Protein AF-A0A2V9TBZ7-F1 (afdb_monomer_lite)

Sequence (53 aa):
RVFTRTELCERVWEHAHEYDTKLVEVFVGRLRKKLGEPPLIHTRRYVGYTIYG

Radius of gyration: 11.23 Å; chains: 1; bounding box: 28×24×26 Å

Structure (mmCIF, N/CA/C/O backbone):
data_AF-A0A2V9TBZ7-F1
#
_entry.id   AF-A0A2V9TBZ7-F1
#
loop_
_atom_site.group_PDB
_atom_site.id
_atom_site.type_symbol
_atom_site.label_atom_id
_atom_site.label_alt_id
_atom_site.label_comp_id
_atom_site.label_asym_id
_atom_site.label_entity_id
_atom_site.label_seq_id
_atom_site.pdbx_PDB_ins_code
_atom_site.Cartn_x
_atom_site.Cartn_y
_atom_site.Cartn_z
_atom_site.occupancy
_atom_site.B_iso_or_equiv
_atom_site.auth_seq_id
_atom_site.auth_comp_id
_atom_site.auth_asym_id
_atom_site.auth_atom_id
_atom_site.pdbx_PDB_model_num
ATOM 1 N N . ARG A 1 1 ? -11.648 -3.725 -4.207 1.00 94.06 1 ARG A N 1
ATOM 2 C CA . ARG A 1 1 ? -10.752 -4.688 -4.902 1.00 94.06 1 ARG A CA 1
ATOM 3 C C . ARG A 1 1 ? -9.407 -4.694 -4.185 1.00 94.06 1 ARG A C 1
ATOM 5 O O . ARG A 1 1 ? -8.983 -3.629 -3.759 1.00 94.06 1 ARG A O 1
ATOM 12 N N . VAL A 1 2 ? -8.762 -5.856 -4.052 1.00 96.19 2 VAL A N 1
ATOM 13 C CA . VAL A 1 2 ? -7.391 -5.950 -3.522 1.00 96.19 2 VAL A CA 1
ATOM 14 C C . VAL A 1 2 ? -6.394 -5.777 -4.668 1.00 96.19 2 VAL A C 1
ATOM 16 O O . VAL A 1 2 ? -6.617 -6.331 -5.742 1.00 96.19 2 VAL A O 1
ATOM 19 N N . PHE A 1 3 ? -5.332 -5.014 -4.428 1.00 95.56 3 PHE A N 1
ATOM 20 C CA . PHE A 1 3 ? -4.190 -4.850 -5.320 1.00 95.56 3 PHE A CA 1
ATOM 21 C C . PHE A 1 3 ? -2.950 -5.460 -4.675 1.00 95.56 3 PHE A C 1
ATOM 23 O O . PHE A 1 3 ? -2.635 -5.156 -3.518 1.00 95.56 3 PHE A O 1
ATOM 30 N N . THR A 1 4 ? -2.249 -6.316 -5.410 1.00 93.88 4 THR A N 1
ATOM 31 C CA . THR A 1 4 ? -0.969 -6.881 -4.973 1.00 93.88 4 THR A CA 1
ATOM 32 C C . THR A 1 4 ? 0.147 -5.837 -5.026 1.00 93.88 4 THR A C 1
ATOM 34 O O . THR A 1 4 ? 0.028 -4.803 -5.681 1.00 93.88 4 THR A O 1
ATOM 37 N N . ARG A 1 5 ? 1.263 -6.102 -4.334 1.00 90.94 5 ARG A N 1
ATOM 38 C CA . ARG A 1 5 ? 2.447 -5.224 -4.383 1.00 90.94 5 ARG A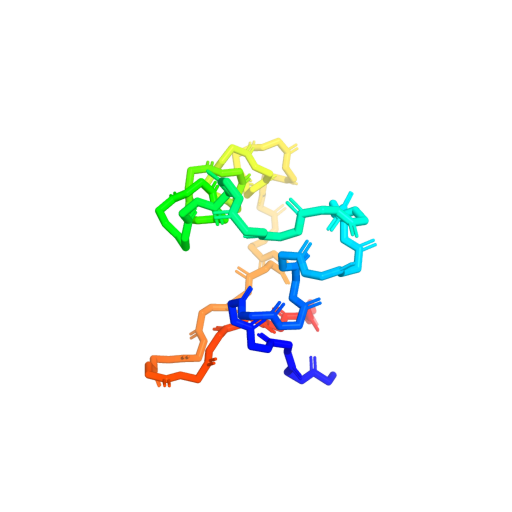 CA 1
ATOM 39 C C . ARG A 1 5 ? 2.973 -5.074 -5.814 1.00 90.94 5 ARG A C 1
ATOM 41 O O . ARG A 1 5 ? 3.248 -3.956 -6.225 1.00 90.94 5 ARG A O 1
ATOM 48 N N . THR A 1 6 ? 3.022 -6.168 -6.572 1.00 88.62 6 THR A N 1
ATOM 49 C CA . THR A 1 6 ? 3.438 -6.174 -7.981 1.00 88.62 6 THR A CA 1
ATOM 50 C C . THR A 1 6 ? 2.491 -5.361 -8.860 1.00 88.62 6 THR A C 1
ATOM 52 O O . THR A 1 6 ? 2.955 -4.480 -9.572 1.00 88.62 6 THR A O 1
ATOM 55 N N . GLU A 1 7 ? 1.170 -5.554 -8.738 1.00 91.00 7 GLU A N 1
ATOM 56 C CA . GLU A 1 7 ? 0.192 -4.764 -9.509 1.00 91.00 7 GLU A CA 1
ATOM 57 C C . GLU A 1 7 ? 0.298 -3.261 -9.218 1.00 91.00 7 GLU A C 1
ATOM 59 O O . GLU A 1 7 ? 0.092 -2.449 -10.119 1.00 91.00 7 GLU A O 1
ATOM 64 N N . LEU A 1 8 ? 0.568 -2.881 -7.962 1.00 90.81 8 LEU A N 1
ATOM 65 C CA . LEU A 1 8 ? 0.787 -1.481 -7.598 1.00 90.81 8 LEU A CA 1
ATOM 66 C C . LEU A 1 8 ? 2.097 -0.953 -8.183 1.00 90.81 8 LEU A C 1
ATOM 68 O O . LEU A 1 8 ? 2.096 0.159 -8.702 1.00 90.81 8 LEU A O 1
ATOM 72 N N . CYS A 1 9 ? 3.179 -1.736 -8.131 1.00 87.06 9 CYS A N 1
ATOM 73 C CA . CYS A 1 9 ? 4.448 -1.362 -8.750 1.00 87.06 9 CYS A CA 1
ATOM 74 C C . CYS A 1 9 ? 4.275 -1.103 -10.251 1.00 87.06 9 CYS A C 1
ATOM 76 O O . CYS A 1 9 ? 4.585 -0.011 -10.701 1.00 87.06 9 CYS A O 1
ATOM 78 N N . GLU A 1 10 ? 3.716 -2.058 -10.995 1.00 85.50 10 GLU A N 1
ATOM 79 C CA . GLU A 1 10 ? 3.543 -1.974 -12.455 1.00 85.50 10 GLU A CA 1
ATOM 80 C C . GLU A 1 10 ? 2.637 -0.818 -12.894 1.00 85.50 10 GLU A C 1
ATOM 82 O O . GLU A 1 10 ? 2.861 -0.201 -13.930 1.00 85.50 10 GLU A O 1
ATOM 87 N N . ARG A 1 11 ? 1.585 -0.526 -12.121 1.00 87.75 11 ARG A N 1
ATOM 88 C CA . ARG A 1 11 ? 0.610 0.518 -12.475 1.00 87.75 11 ARG A CA 1
ATOM 89 C C . ARG A 1 11 ? 1.073 1.925 -12.138 1.00 87.75 11 ARG A C 1
ATOM 91 O O . ARG A 1 11 ? 0.642 2.867 -12.794 1.00 87.75 11 ARG A O 1
ATOM 98 N N . VAL A 1 12 ? 1.848 2.075 -11.068 1.00 87.12 12 VAL A N 1
ATOM 99 C CA . VAL A 1 12 ? 2.341 3.383 -10.618 1.00 87.12 12 VAL A CA 1
ATOM 100 C C . VAL A 1 12 ? 3.682 3.706 -11.276 1.00 87.12 12 VAL A C 1
ATOM 102 O O . VAL A 1 12 ? 3.965 4.874 -11.533 1.00 87.12 12 VAL A O 1
ATOM 105 N N . TRP A 1 13 ? 4.481 2.683 -11.585 1.00 81.19 13 TRP A N 1
ATOM 106 C CA . TRP A 1 13 ? 5.781 2.807 -12.227 1.00 81.19 13 TRP A CA 1
ATOM 107 C C . TRP A 1 13 ? 5.867 1.878 -13.444 1.00 81.19 13 TRP A C 1
ATOM 109 O O . TRP A 1 13 ? 5.938 0.659 -13.316 1.00 81.19 13 TRP A O 1
ATOM 119 N N . GLU A 1 14 ? 5.934 2.472 -14.637 1.00 69.94 14 GLU A N 1
ATOM 120 C CA . GLU A 1 14 ? 5.977 1.765 -15.930 1.00 69.94 14 GLU A CA 1
ATOM 121 C C . GLU A 1 14 ? 7.197 0.832 -16.091 1.00 69.94 14 GLU A C 1
ATOM 123 O O . GLU A 1 14 ? 7.180 -0.080 -16.910 1.00 69.94 14 GLU A O 1
A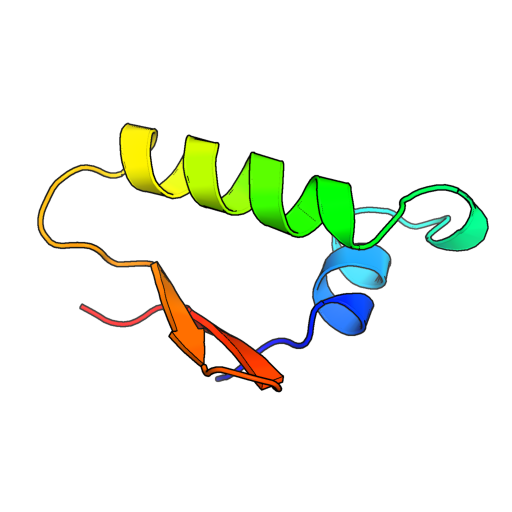TOM 128 N N . HIS A 1 15 ? 8.248 1.030 -15.287 1.00 62.81 15 HIS A N 1
ATOM 129 C CA . HIS A 1 15 ? 9.479 0.234 -15.280 1.00 62.81 15 HIS A CA 1
ATOM 130 C C . HIS A 1 15 ? 9.692 -0.407 -13.900 1.00 62.81 15 HIS A C 1
ATOM 132 O O . HIS A 1 15 ? 10.614 -0.066 -13.159 1.00 62.81 15 HIS A O 1
ATOM 138 N N . ALA A 1 16 ? 8.819 -1.349 -13.535 1.00 59.38 16 ALA A N 1
ATOM 139 C CA . ALA A 1 16 ? 8.816 -2.013 -12.226 1.00 59.38 16 ALA A CA 1
ATOM 140 C C . ALA A 1 16 ? 10.110 -2.786 -11.883 1.00 59.38 16 ALA A C 1
ATOM 142 O O . ALA A 1 16 ? 10.294 -3.176 -10.732 1.00 59.38 16 ALA A O 1
ATOM 143 N N . HIS A 1 17 ? 11.016 -2.988 -12.847 1.00 57.56 17 HIS A N 1
ATOM 144 C CA . HIS A 1 17 ? 12.264 -3.734 -12.661 1.00 57.56 17 HIS A CA 1
ATOM 145 C C . HIS A 1 17 ? 13.243 -3.100 -11.654 1.00 57.56 17 HIS A C 1
ATOM 147 O O . HIS A 1 17 ? 14.069 -3.828 -11.109 1.00 57.56 17 HIS A O 1
ATOM 153 N N . GLU A 1 18 ? 13.133 -1.799 -11.356 1.00 59.97 18 GLU A N 1
ATOM 154 C CA . GLU A 1 18 ? 13.982 -1.129 -10.350 1.00 59.97 18 GLU A CA 1
ATOM 155 C C . GLU A 1 18 ? 13.261 -0.786 -9.038 1.00 59.97 18 GLU A C 1
ATOM 157 O O . GLU A 1 18 ? 13.905 -0.523 -8.019 1.00 59.97 18 GLU A O 1
ATOM 162 N N . TYR A 1 19 ? 11.927 -0.811 -9.015 1.00 60.81 19 TYR A N 1
ATOM 163 C CA . TYR A 1 19 ? 11.161 -0.412 -7.837 1.00 60.81 19 TYR A CA 1
ATOM 164 C C . TYR A 1 19 ? 10.837 -1.622 -6.956 1.00 60.81 19 TYR A C 1
ATOM 166 O O . TYR A 1 19 ? 9.869 -2.351 -7.180 1.00 60.81 19 TYR A O 1
ATOM 174 N N . ASP A 1 20 ? 11.649 -1.812 -5.911 1.00 70.06 20 ASP A N 1
ATOM 175 C CA . ASP A 1 20 ? 11.435 -2.847 -4.895 1.00 70.06 20 ASP A CA 1
ATOM 176 C C . ASP A 1 20 ? 10.061 -2.664 -4.224 1.00 70.06 20 ASP A C 1
ATOM 178 O O . ASP A 1 20 ? 9.660 -1.562 -3.838 1.00 70.06 20 ASP A O 1
ATOM 182 N N . THR A 1 21 ? 9.365 -3.778 -4.013 1.00 73.50 21 THR A N 1
ATOM 183 C CA . THR A 1 21 ? 8.162 -3.922 -3.182 1.00 73.50 21 THR A CA 1
ATOM 184 C C . THR A 1 21 ? 8.205 -3.162 -1.848 1.00 73.50 21 THR A C 1
ATOM 186 O O . THR A 1 21 ? 7.158 -2.733 -1.356 1.00 73.50 21 THR A O 1
ATOM 189 N N . LYS A 1 22 ? 9.396 -2.922 -1.282 1.00 83.88 22 LYS A N 1
ATOM 190 C CA . LYS A 1 22 ? 9.595 -2.068 -0.096 1.00 83.88 22 LYS A CA 1
ATOM 191 C C . LYS A 1 22 ? 9.128 -0.623 -0.287 1.00 83.88 22 LYS A C 1
ATOM 193 O O . LYS A 1 22 ? 8.632 -0.013 0.660 1.00 83.88 22 LYS A O 1
ATOM 198 N N . LEU A 1 23 ? 9.255 -0.052 -1.486 1.00 86.25 23 LEU A N 1
ATOM 199 C CA . LEU A 1 23 ? 8.801 1.317 -1.747 1.00 86.25 23 LEU A CA 1
ATOM 200 C C . LEU A 1 23 ? 7.283 1.431 -1.642 1.00 86.25 23 LEU A C 1
ATOM 202 O O . LEU A 1 23 ? 6.795 2.397 -1.057 1.00 86.25 23 LEU A O 1
ATOM 206 N N . VAL A 1 24 ? 6.542 0.424 -2.116 1.00 90.06 24 VAL A N 1
ATOM 207 C CA . VAL A 1 24 ? 5.079 0.373 -1.966 1.00 90.06 24 VAL A CA 1
ATOM 208 C C . VAL A 1 24 ? 4.691 0.487 -0.493 1.00 90.06 24 VAL A C 1
ATOM 210 O O . VAL A 1 24 ? 3.818 1.281 -0.147 1.00 90.06 24 VAL A O 1
ATOM 213 N N . GLU A 1 25 ? 5.379 -0.233 0.395 1.00 90.94 25 GLU A N 1
ATOM 214 C CA . GLU A 1 25 ? 5.127 -0.183 1.839 1.00 90.94 25 GLU A CA 1
ATOM 215 C C . GLU A 1 25 ? 5.375 1.221 2.422 1.00 90.94 25 GLU A C 1
ATOM 217 O O . GLU A 1 25 ? 4.536 1.744 3.166 1.00 90.94 25 GLU A O 1
ATOM 222 N N . VAL A 1 26 ? 6.477 1.873 2.030 1.00 92.94 26 VAL A N 1
ATOM 223 C CA . VAL A 1 26 ? 6.807 3.246 2.454 1.00 92.94 26 VAL A CA 1
ATOM 224 C C . VAL A 1 26 ? 5.757 4.246 1.967 1.00 92.94 26 VAL A C 1
ATOM 226 O O . VAL A 1 26 ? 5.281 5.077 2.750 1.00 92.94 26 VAL A O 1
ATOM 229 N N . PHE A 1 27 ? 5.375 4.180 0.691 1.00 93.38 27 PHE A N 1
ATOM 230 C CA . PHE A 1 27 ? 4.393 5.096 0.115 1.00 93.38 27 PHE A CA 1
ATOM 231 C C . PHE A 1 27 ? 3.004 4.890 0.711 1.00 93.38 27 PHE A C 1
ATOM 233 O O . PHE A 1 27 ? 2.366 5.878 1.075 1.00 93.38 27 PHE A O 1
ATOM 240 N N . VAL A 1 28 ? 2.563 3.645 0.915 1.00 94.38 28 VAL A N 1
ATOM 241 C CA . VAL A 1 28 ? 1.292 3.361 1.599 1.00 94.38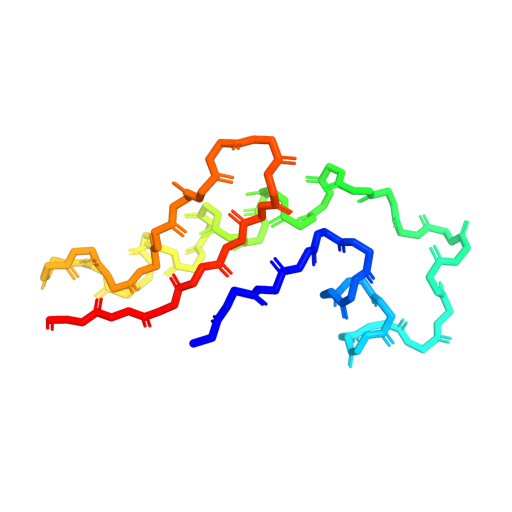 28 VAL A CA 1
ATOM 242 C C . VAL A 1 28 ? 1.305 3.915 3.024 1.00 94.38 28 VAL A C 1
ATOM 244 O O . VAL A 1 28 ? 0.330 4.541 3.444 1.00 94.38 28 VAL A O 1
ATOM 247 N N . GLY A 1 29 ? 2.408 3.753 3.763 1.00 95.25 29 GLY A N 1
ATOM 248 C CA . GLY A 1 29 ? 2.554 4.325 5.103 1.00 95.25 29 GLY A CA 1
ATOM 249 C C . GLY A 1 29 ? 2.446 5.854 5.113 1.00 95.25 29 GLY A C 1
ATOM 250 O O . GLY A 1 29 ? 1.741 6.424 5.948 1.00 95.25 29 GLY A O 1
ATOM 251 N N . ARG A 1 30 ? 3.095 6.531 4.158 1.00 96.56 30 ARG A N 1
ATOM 252 C CA . ARG A 1 30 ? 2.985 7.991 3.987 1.00 96.56 30 ARG A CA 1
ATOM 253 C C . ARG A 1 30 ? 1.570 8.417 3.595 1.00 96.56 30 ARG A C 1
ATOM 255 O O . ARG A 1 30 ? 1.079 9.417 4.112 1.00 96.56 30 ARG A O 1
ATOM 262 N N . LEU A 1 31 ? 0.915 7.665 2.712 1.00 95.62 31 LEU A N 1
ATOM 263 C CA . LEU A 1 31 ? -0.427 7.974 2.228 1.00 95.62 31 LEU A CA 1
ATOM 264 C C . LEU A 1 31 ? -1.461 7.842 3.350 1.00 95.62 31 LEU A C 1
ATOM 266 O O . LEU A 1 31 ? -2.250 8.759 3.546 1.00 95.62 31 LEU A O 1
ATOM 270 N N . ARG A 1 32 ? -1.384 6.781 4.163 1.00 96.56 32 ARG A N 1
ATOM 271 C CA . ARG A 1 32 ? -2.213 6.619 5.372 1.00 96.56 32 ARG A CA 1
ATOM 272 C C . ARG A 1 32 ? -2.107 7.819 6.308 1.00 96.56 32 ARG A C 1
ATOM 274 O O . ARG A 1 32 ? -3.126 8.370 6.702 1.00 96.56 32 ARG A O 1
ATOM 281 N N . LYS A 1 33 ? -0.881 8.267 6.603 1.00 96.50 33 LYS A N 1
ATOM 282 C CA . LYS A 1 33 ? -0.652 9.444 7.460 1.00 96.50 33 LYS A CA 1
ATOM 283 C C . LYS A 1 33 ? -1.277 10.720 6.895 1.00 96.50 33 LYS A C 1
ATOM 285 O O . LYS A 1 33 ? -1.747 11.543 7.666 1.00 96.50 33 LYS A O 1
ATOM 290 N N . LYS A 1 34 ? -1.270 10.892 5.569 1.00 97.00 34 LYS A N 1
ATOM 291 C CA . LYS A 1 34 ? -1.897 12.048 4.911 1.00 97.00 34 LYS A CA 1
ATOM 292 C C . LYS A 1 34 ? -3.424 11.974 4.884 1.00 97.00 34 LYS A C 1
ATOM 294 O O . LYS A 1 34 ? -4.057 13.019 4.914 1.00 97.00 3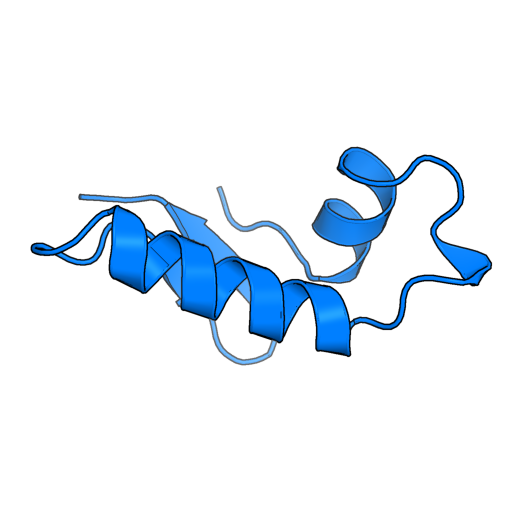4 LYS A O 1
ATOM 299 N N . LEU A 1 35 ? -3.995 10.772 4.790 1.00 95.88 35 LEU A N 1
ATOM 300 C CA . LEU A 1 35 ? -5.448 10.571 4.764 1.00 95.88 35 LEU A CA 1
ATOM 301 C C . LEU A 1 35 ? -6.090 10.725 6.149 1.00 95.88 35 LEU A C 1
ATOM 303 O O . LEU A 1 35 ? -7.244 11.127 6.226 1.00 95.88 35 LEU A O 1
ATOM 307 N N . GLY A 1 36 ? -5.344 10.457 7.223 1.00 94.56 36 GLY A N 1
ATOM 308 C CA . GLY A 1 36 ? -5.842 10.614 8.587 1.00 94.56 36 GLY A CA 1
ATOM 309 C C . GLY A 1 36 ? -6.845 9.528 8.983 1.00 94.56 36 GLY A C 1
ATOM 310 O O . GLY A 1 36 ? -6.750 8.389 8.526 1.00 94.56 36 GLY A O 1
ATOM 311 N N . GLU A 1 37 ? -7.768 9.891 9.873 1.00 93.50 37 GLU A N 1
ATOM 312 C CA . GLU A 1 37 ? -8.781 8.997 10.435 1.00 93.50 37 GLU A CA 1
ATOM 313 C C . GLU A 1 37 ? -10.154 9.220 9.771 1.00 93.50 37 GLU A C 1
ATOM 315 O O . GLU A 1 37 ? -10.521 10.373 9.522 1.00 93.50 37 GLU A O 1
ATOM 320 N N . PRO A 1 38 ? -10.945 8.156 9.532 1.00 93.50 38 PRO A N 1
ATOM 321 C CA . PRO A 1 38 ? -10.613 6.743 9.745 1.00 93.50 38 PRO A CA 1
ATOM 322 C C . PRO A 1 38 ? -9.629 6.207 8.683 1.00 93.50 38 PRO A C 1
ATOM 324 O O . PRO A 1 38 ? -9.546 6.751 7.578 1.00 93.50 38 PRO A O 1
ATOM 327 N N . PRO A 1 39 ? -8.894 5.114 8.959 1.00 93.00 39 PRO A N 1
ATOM 328 C CA . PRO A 1 39 ? -7.951 4.559 7.999 1.00 93.00 39 PRO A CA 1
ATOM 329 C C . PRO A 1 39 ? -8.697 4.004 6.782 1.00 93.00 39 PRO A C 1
ATOM 331 O O . PRO A 1 39 ? -9.413 3.014 6.880 1.00 93.00 39 PRO A O 1
ATOM 334 N N . LEU A 1 40 ? -8.481 4.606 5.611 1.00 96.62 40 LEU A N 1
ATOM 335 C CA . LEU A 1 40 ? -9.125 4.169 4.363 1.00 96.62 40 LEU A CA 1
ATOM 336 C C . LEU A 1 40 ? -8.354 3.066 3.627 1.00 96.62 40 LEU A C 1
ATOM 338 O O . LEU A 1 40 ? -8.920 2.340 2.814 1.00 96.62 40 LEU A O 1
ATOM 342 N N . ILE A 1 41 ? -7.045 2.948 3.871 1.00 97.00 41 ILE A N 1
ATOM 343 C CA . ILE A 1 41 ? -6.179 1.966 3.204 1.00 97.00 41 ILE A CA 1
ATOM 344 C C . ILE A 1 41 ? -5.893 0.816 4.159 1.00 97.00 41 ILE A C 1
ATOM 346 O O . ILE A 1 41 ? 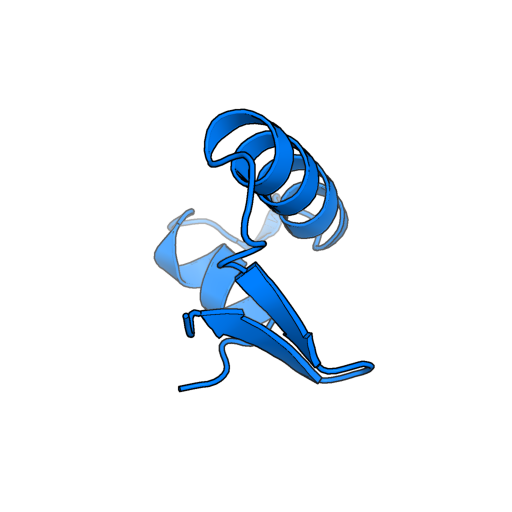-5.210 0.990 5.171 1.00 97.00 41 ILE A O 1
ATOM 350 N N . HIS A 1 42 ? -6.270 -0.395 3.773 1.00 96.62 42 HIS A N 1
ATOM 351 C CA . HIS A 1 42 ? -6.183 -1.590 4.609 1.00 96.62 42 HIS A CA 1
ATOM 352 C C . HIS A 1 42 ? -5.211 -2.606 4.026 1.00 96.62 42 HIS A C 1
ATOM 354 O O . HIS A 1 42 ? -5.169 -2.829 2.815 1.00 96.62 42 HIS A O 1
ATOM 360 N N . THR A 1 43 ? -4.418 -3.231 4.897 1.00 96.19 43 THR A N 1
ATOM 361 C CA . THR A 1 43 ? -3.478 -4.282 4.496 1.00 96.19 43 THR A CA 1
ATOM 362 C C . THR A 1 43 ? -4.179 -5.634 4.553 1.00 96.19 43 THR A C 1
ATOM 364 O O . THR A 1 43 ? -4.641 -6.058 5.611 1.00 96.19 43 THR A O 1
ATOM 367 N N . ARG A 1 44 ? -4.198 -6.357 3.433 1.00 96.25 44 ARG A N 1
ATOM 368 C CA . ARG A 1 44 ? -4.525 -7.785 3.390 1.00 96.25 44 ARG A CA 1
ATOM 369 C C . ARG A 1 44 ? -3.219 -8.562 3.481 1.00 96.25 44 ARG A C 1
ATOM 371 O O . ARG A 1 44 ? -2.461 -8.615 2.511 1.00 96.25 44 ARG A O 1
ATOM 378 N N . ARG A 1 45 ? -2.929 -9.111 4.665 1.00 91.75 45 ARG A N 1
ATOM 379 C CA . ARG A 1 45 ? -1.668 -9.814 4.950 1.00 91.75 45 ARG A CA 1
ATOM 380 C C . ARG A 1 45 ? -1.391 -10.869 3.873 1.00 91.75 45 ARG A C 1
ATOM 382 O O . ARG A 1 45 ? -2.299 -11.595 3.489 1.00 91.75 45 ARG A O 1
ATOM 389 N N . TYR A 1 46 ? -0.151 -10.911 3.386 1.00 90.06 46 TYR A N 1
ATOM 390 C CA . TYR A 1 46 ? 0.322 -11.788 2.301 1.00 90.06 46 TYR A CA 1
ATOM 391 C C . TYR A 1 46 ? -0.278 -11.547 0.904 1.00 90.06 46 TYR A C 1
ATOM 393 O O . TYR A 1 46 ? 0.189 -12.166 -0.044 1.00 90.06 46 TYR A O 1
ATOM 401 N N . VAL A 1 47 ? -1.238 -10.626 0.743 1.00 94.19 47 VAL A N 1
ATOM 402 C CA . VAL A 1 47 ? -1.882 -10.341 -0.553 1.00 94.1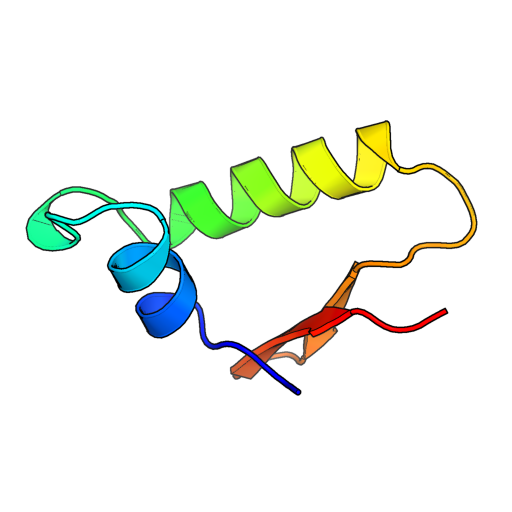9 47 VAL A CA 1
ATOM 403 C C . VAL A 1 47 ? -1.517 -8.947 -1.065 1.00 94.19 47 VAL A C 1
ATOM 405 O O . VAL A 1 47 ? -0.997 -8.813 -2.169 1.00 94.19 47 VAL A O 1
ATOM 408 N N . GLY A 1 48 ? -1.752 -7.901 -0.269 1.00 94.56 48 GLY A N 1
ATOM 409 C CA . GLY A 1 48 ? -1.518 -6.517 -0.687 1.00 94.56 48 GLY A CA 1
ATOM 410 C C . GLY A 1 48 ? -2.424 -5.514 0.021 1.00 94.56 48 GLY A C 1
ATOM 411 O O . GLY A 1 48 ? -2.602 -5.590 1.240 1.00 94.56 48 GLY A O 1
ATOM 412 N N . TYR A 1 49 ? -2.998 -4.576 -0.732 1.00 96.62 49 TYR A N 1
ATOM 413 C CA . TYR A 1 49 ? -3.747 -3.439 -0.191 1.00 96.62 49 TYR A CA 1
ATOM 414 C C . TYR A 1 49 ? -5.130 -3.306 -0.815 1.00 96.62 49 TYR A C 1
ATOM 416 O O . TYR A 1 49 ? -5.356 -3.658 -1.969 1.00 96.62 49 TYR A O 1
ATOM 424 N N . THR A 1 50 ? -6.073 -2.775 -0.049 1.00 97.25 50 THR A N 1
ATOM 425 C CA . THR A 1 50 ? -7.413 -2.429 -0.528 1.00 97.25 50 THR A CA 1
ATOM 426 C C . THR A 1 50 ? -7.849 -1.126 0.118 1.00 97.25 50 THR A C 1
ATOM 428 O O . THR A 1 50 ? -7.374 -0.778 1.198 1.00 97.25 50 THR A O 1
ATOM 431 N N . ILE A 1 51 ? -8.767 -0.425 -0.535 1.00 96.31 51 ILE A N 1
ATOM 432 C CA . ILE A 1 51 ? -9.395 0.776 0.008 1.00 96.31 51 ILE A CA 1
ATOM 433 C C . ILE A 1 51 ? -10.844 0.449 0.364 1.00 96.31 51 ILE A C 1
ATOM 435 O O . ILE A 1 51 ? -11.527 -0.202 -0.432 1.00 96.31 51 ILE A O 1
ATOM 439 N N . TYR A 1 52 ? -11.270 0.849 1.560 1.00 92.94 52 TYR A N 1
ATOM 440 C CA . TYR A 1 52 ? -12.664 0.883 2.013 1.00 92.94 52 TYR A CA 1
ATOM 441 C C . TYR A 1 52 ? -12.781 1.816 3.227 1.00 92.94 52 TYR A C 1
ATOM 443 O O . TYR A 1 52 ? -11.796 2.018 3.942 1.00 92.94 52 TYR A O 1
ATOM 451 N N . GLY A 1 53 ? -13.968 2.388 3.427 1.00 81.12 53 GLY A N 1
ATOM 452 C CA . GLY A 1 53 ? -14.316 3.278 4.536 1.00 81.12 53 GLY A CA 1
ATOM 453 C C . GLY A 1 53 ? -15.588 2.814 5.218 1.00 81.12 53 GLY A C 1
ATOM 454 O O . GLY A 1 53 ? -16.382 2.129 4.532 1.00 81.12 53 GLY A O 1
#

Foldseek 3Di:
DFDALQNCLCVVPVCSVPPDSVVVVVVLVVVQVVVDPPRQWDADPPGHIDGDD

Secondary structure (DSSP, 8-state):
-EEEHHHHHHHH-S-TTS--HHHHHHHHHHHHHHH-SS--EEEETTTEEEE--

pLDDT: mean 88.32, std 11.1, range [57.56, 97.25]